Protein AF-A0A5F2HVN5-F1 (afdb_monomer_lite)

Foldseek 3Di:
DCVCVVVCCVVVVDADDLDPLEAEEALEDPGHVQQEADADPQFGEYEYYNHYDHHPHHDYGQDAFDPVDPDSDPPDPDRHGPGYHYHYHPD

pLDDT: mean 89.61, std 9.7, range [46.09, 98.31]

Secondary structure (DSSP, 8-state):
--TTHHHHHHTTSSPPPS-TTEEE-TT-BS--TTSEES--SSS-EEE-SS-BPPTT--EESS-B--SSSS--S-SS---B----EEE-S--

Radius of gyration: 15.65 Å; chains: 1; bounding box: 47×31×30 Å

Sequence (91 aa):
MAMFRKLRTRLGLRKPYPGQYVTMGRKTHGVDCTNVFNATAEAPVILGSYTAVAAGALFIAAGEHPTSSVSTFFVDSANITKGPITVGNDV

Structure (mmCIF, N/CA/C/O backbone):
data_AF-A0A5F2HVN5-F1
#
_entry.id   AF-A0A5F2HVN5-F1
#
loop_
_atom_site.group_PDB
_atom_site.id
_atom_site.type_symbol
_atom_site.label_atom_id
_atom_site.label_alt_id
_atom_site.label_comp_id
_atom_site.label_asym_id
_atom_site.label_entity_id
_atom_site.label_seq_id
_atom_site.pdbx_PDB_ins_code
_atom_site.Cartn_x
_atom_site.Cartn_y
_atom_site.Cartn_z
_atom_site.occupancy
_atom_site.B_iso_or_equiv
_atom_site.auth_seq_id
_atom_site.auth_comp_id
_atom_site.auth_asym_id
_atom_site.auth_atom_id
_atom_site.pdbx_PDB_model_num
ATOM 1 N N . MET A 1 1 ? -23.302 11.685 -0.741 1.00 46.09 1 MET A N 1
ATOM 2 C CA . MET A 1 1 ? -23.059 12.520 0.461 1.00 46.09 1 MET A CA 1
ATOM 3 C C . MET A 1 1 ? -21.554 12.750 0.654 1.00 46.09 1 MET A C 1
ATOM 5 O O . MET A 1 1 ? -20.902 11.961 1.325 1.00 46.09 1 MET A O 1
ATOM 9 N N . ALA A 1 2 ? -20.973 13.782 0.028 1.00 65.00 2 ALA A N 1
ATOM 10 C CA . ALA A 1 2 ? -19.519 14.042 0.064 1.00 65.00 2 ALA A CA 1
ATOM 11 C C . ALA A 1 2 ? -19.139 15.508 0.372 1.00 65.00 2 ALA A C 1
ATOM 13 O O . ALA A 1 2 ? -17.955 15.841 0.387 1.00 65.00 2 ALA A O 1
ATOM 14 N N . MET A 1 3 ? -20.116 16.375 0.659 1.00 66.12 3 MET A N 1
ATOM 15 C CA . MET A 1 3 ? -19.962 17.834 0.546 1.00 66.12 3 MET A CA 1
ATOM 16 C C . MET A 1 3 ? -18.970 18.484 1.530 1.00 66.12 3 MET A C 1
ATOM 18 O O . MET A 1 3 ? -18.521 19.592 1.286 1.00 66.12 3 MET A O 1
ATOM 22 N N . PHE A 1 4 ? -18.528 17.795 2.589 1.00 82.94 4 PHE A N 1
ATOM 23 C CA . PHE A 1 4 ? -17.602 18.371 3.583 1.00 82.94 4 PHE A CA 1
ATOM 24 C C . PHE A 1 4 ? -16.476 17.425 4.001 1.00 82.94 4 PHE A C 1
ATOM 26 O O . PHE A 1 4 ? -15.887 17.583 5.070 1.00 82.94 4 PHE A O 1
ATOM 33 N N . ARG A 1 5 ? -16.157 16.411 3.185 1.00 80.44 5 ARG A N 1
ATOM 34 C CA . ARG A 1 5 ? -15.177 15.382 3.577 1.00 80.44 5 ARG A CA 1
ATOM 35 C C . ARG A 1 5 ? -13.792 15.982 3.853 1.00 80.44 5 ARG A C 1
ATOM 37 O O . ARG A 1 5 ? -13.222 15.697 4.899 1.00 80.44 5 ARG A O 1
ATOM 44 N N . LYS A 1 6 ? -13.303 16.860 2.966 1.00 81.75 6 LYS A N 1
ATOM 45 C CA . LYS A 1 6 ? -12.012 17.557 3.133 1.00 81.75 6 LYS A CA 1
ATOM 46 C C . LYS A 1 6 ? -12.009 18.484 4.354 1.00 81.75 6 LYS A C 1
ATOM 48 O O . LYS A 1 6 ? -11.046 18.472 5.113 1.00 81.75 6 LYS A O 1
ATOM 53 N N . LEU A 1 7 ? -13.089 19.241 4.570 1.00 88.25 7 LEU A N 1
ATOM 54 C CA . LEU A 1 7 ? -13.221 20.134 5.725 1.00 88.25 7 LEU A CA 1
ATOM 55 C C . LEU A 1 7 ? -13.189 19.350 7.044 1.00 88.25 7 LEU A C 1
ATOM 57 O O . LEU A 1 7 ? -12.431 19.693 7.939 1.00 88.25 7 LEU A O 1
ATOM 61 N N . ARG A 1 8 ? -13.939 18.247 7.139 1.00 87.50 8 ARG A N 1
ATOM 62 C CA . ARG A 1 8 ? -13.951 17.383 8.330 1.00 87.50 8 ARG A CA 1
ATOM 63 C C . ARG A 1 8 ? -12.584 16.774 8.632 1.00 87.50 8 ARG A C 1
ATOM 65 O O . ARG A 1 8 ? -12.244 16.653 9.800 1.00 87.50 8 ARG A O 1
ATOM 72 N N . THR A 1 9 ? -11.803 16.418 7.610 1.00 85.75 9 THR A N 1
ATOM 73 C CA . THR A 1 9 ? -10.412 15.980 7.807 1.00 85.75 9 THR A CA 1
ATOM 74 C C . THR A 1 9 ? -9.530 17.123 8.316 1.00 85.75 9 THR A C 1
ATOM 76 O O . THR A 1 9 ? -8.786 16.916 9.266 1.00 85.75 9 THR A O 1
ATOM 79 N N . ARG A 1 10 ? -9.653 18.341 7.762 1.00 85.00 10 ARG A N 1
ATOM 80 C CA . ARG A 1 10 ? -8.900 19.522 8.237 1.00 85.00 10 ARG A CA 1
ATOM 81 C C . ARG A 1 10 ? -9.239 19.918 9.676 1.00 85.00 10 ARG A C 1
ATOM 83 O O . ARG A 1 10 ? -8.358 20.348 10.402 1.00 85.00 10 ARG A O 1
ATOM 90 N N . LEU A 1 11 ? -10.493 19.743 10.085 1.00 91.50 11 LEU A N 1
ATOM 91 C CA . LEU A 1 11 ? -10.962 20.000 11.451 1.00 91.50 11 LEU A CA 1
ATOM 92 C C . LEU A 1 11 ? -10.664 18.847 12.430 1.00 91.50 11 LEU A C 1
ATOM 94 O O . LEU A 1 11 ? -11.134 18.880 13.560 1.00 91.50 11 LEU A O 1
ATOM 98 N N . GLY A 1 12 ? -9.969 17.785 12.004 1.00 85.62 12 GLY A N 1
ATOM 99 C CA . GLY A 1 12 ? -9.671 16.623 12.854 1.00 85.62 12 GLY A CA 1
ATOM 100 C C . GLY A 1 12 ? -10.870 15.710 13.155 1.00 85.62 12 GLY A C 1
ATOM 101 O O . GLY A 1 12 ? -10.728 14.698 13.832 1.00 85.62 12 GLY A O 1
ATOM 102 N N . LEU A 1 13 ? -12.049 15.994 12.596 1.00 88.00 13 LEU A N 1
ATOM 103 C CA . LEU A 1 13 ? -13.286 15.220 12.788 1.00 88.00 13 LEU A CA 1
ATOM 104 C C . LEU A 1 13 ? -13.303 13.894 12.006 1.00 88.00 13 LEU A C 1
ATOM 106 O O . LEU A 1 13 ? -14.290 13.152 12.038 1.00 88.00 13 LEU A O 1
ATOM 110 N N . ARG A 1 14 ? -12.262 13.627 11.213 1.00 82.12 14 ARG A N 1
ATOM 111 C CA . ARG A 1 14 ? -12.101 12.404 10.426 1.00 82.12 14 ARG A CA 1
ATOM 112 C C . ARG A 1 14 ? -10.621 12.146 10.152 1.00 82.12 14 ARG A C 1
ATOM 114 O O . ARG A 1 14 ? -9.925 13.052 9.703 1.00 82.12 14 ARG A O 1
ATOM 121 N N . LYS A 1 15 ? -10.181 10.892 10.298 1.00 79.19 15 LYS A N 1
ATOM 122 C CA . LYS A 1 15 ? -8.840 10.471 9.866 1.00 79.19 15 LYS A CA 1
ATOM 123 C C . LYS A 1 15 ? -8.622 10.734 8.362 1.00 79.19 15 LYS A C 1
ATOM 125 O O . LYS A 1 15 ? -9.575 10.585 7.579 1.00 79.19 15 LYS A O 1
ATOM 130 N N . PRO A 1 16 ? -7.408 11.146 7.953 1.00 83.19 16 PRO A N 1
ATOM 131 C CA . PRO A 1 16 ? -7.068 11.310 6.545 1.00 83.19 16 PRO A CA 1
ATOM 132 C C . PRO A 1 16 ? -7.215 9.983 5.796 1.00 83.19 16 PRO A C 1
ATOM 134 O O . PRO A 1 16 ? -7.109 8.904 6.373 1.00 83.19 16 PRO A O 1
ATOM 137 N N . TYR A 1 17 ? -7.535 10.072 4.507 1.00 85.50 17 TYR A N 1
ATOM 138 C CA . TYR A 1 17 ? -7.602 8.899 3.641 1.00 85.50 17 TYR A CA 1
ATOM 139 C C . TYR A 1 17 ? -6.175 8.499 3.226 1.00 85.50 17 TYR A C 1
ATOM 141 O O . TYR A 1 17 ? -5.392 9.409 2.951 1.00 85.50 17 TYR A O 1
ATOM 149 N N . PRO A 1 18 ? -5.831 7.198 3.173 1.00 89.12 18 PRO A N 1
ATOM 150 C CA . PRO A 1 18 ? -4.444 6.749 3.016 1.00 89.12 18 PRO A CA 1
ATOM 151 C C . PRO A 1 18 ? -3.794 7.106 1.673 1.00 89.12 18 PRO A C 1
ATOM 153 O O . PRO A 1 18 ? -2.576 7.162 1.594 1.00 89.12 18 PRO A O 1
ATOM 156 N N . GLY A 1 19 ? -4.569 7.402 0.626 1.00 90.56 19 GLY A N 1
ATOM 157 C CA . GLY A 1 19 ? -4.020 7.887 -0.641 1.00 90.56 19 GLY A CA 1
ATOM 158 C C . GLY A 1 19 ? -5.048 7.908 -1.766 1.00 90.56 19 GLY A C 1
ATOM 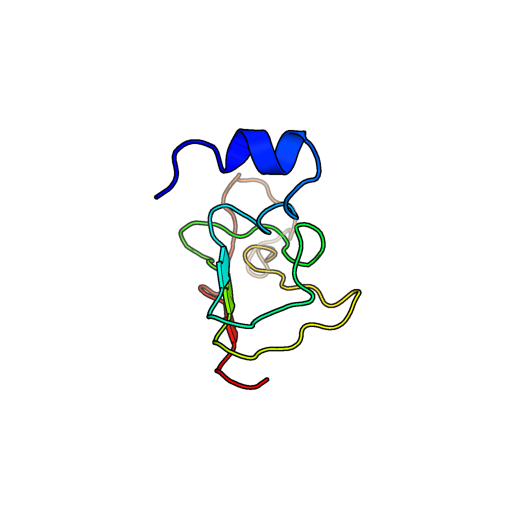159 O O . GLY A 1 19 ? -6.141 7.369 -1.622 1.00 90.56 19 GLY A O 1
ATOM 160 N N . GLN A 1 20 ? -4.714 8.546 -2.890 1.00 91.00 20 GLN A N 1
ATOM 161 C CA . GLN A 1 20 ? -5.600 8.629 -4.061 1.00 91.00 20 GLN A CA 1
ATOM 162 C C . GLN A 1 20 ? -5.830 7.265 -4.728 1.00 91.00 20 GLN A C 1
ATOM 164 O O . GLN A 1 20 ? -6.947 6.978 -5.144 1.00 91.00 20 GLN A O 1
ATOM 169 N N . TYR A 1 21 ? -4.796 6.427 -4.792 1.00 96.00 21 TYR A N 1
ATOM 170 C CA . TYR A 1 21 ? -4.822 5.112 -5.446 1.00 96.00 21 TYR A CA 1
ATOM 171 C C . TYR A 1 21 ? -4.953 3.958 -4.445 1.00 96.00 21 TYR A C 1
ATOM 173 O O . TYR A 1 21 ? -4.513 2.837 -4.689 1.00 96.00 21 TYR A O 1
ATOM 181 N N . VAL A 1 22 ? -5.548 4.250 -3.288 1.00 96.44 22 VAL A N 1
ATOM 182 C CA . VAL A 1 22 ? -5.825 3.269 -2.242 1.00 96.44 22 VAL A CA 1
ATOM 183 C C . VAL A 1 22 ? -7.327 3.082 -2.165 1.00 96.44 22 VAL A C 1
ATOM 185 O O . VAL A 1 22 ? -8.057 4.063 -2.067 1.00 96.44 22 VAL A O 1
ATOM 188 N N . THR A 1 23 ? -7.795 1.839 -2.189 1.00 96.69 23 THR A N 1
ATOM 189 C CA . THR A 1 23 ? -9.202 1.490 -1.970 1.00 96.69 23 THR A CA 1
ATOM 190 C C . THR A 1 23 ? -9.315 0.654 -0.705 1.00 96.69 23 THR A C 1
ATOM 192 O O . THR A 1 23 ? -8.498 -0.228 -0.465 1.00 96.69 23 THR A O 1
ATOM 195 N N . MET A 1 24 ? -10.329 0.929 0.116 1.00 95.56 24 MET A N 1
ATOM 196 C CA . MET A 1 24 ? -10.567 0.206 1.366 1.00 95.56 24 MET A CA 1
ATOM 197 C C . MET A 1 24 ? -12.003 -0.292 1.425 1.00 95.56 24 MET A C 1
ATOM 199 O O . MET A 1 24 ? -12.942 0.495 1.262 1.00 95.56 24 MET A O 1
ATOM 203 N N . GLY A 1 25 ? -12.164 -1.577 1.725 1.00 96.62 25 GLY A N 1
ATOM 204 C CA . GLY A 1 25 ? -13.443 -2.176 2.058 1.00 96.62 25 GLY A CA 1
ATOM 205 C C . GLY A 1 25 ? -14.025 -1.640 3.366 1.00 96.62 25 GLY A C 1
ATOM 206 O O . GLY A 1 25 ? -13.400 -0.902 4.137 1.00 96.62 25 GLY A O 1
ATOM 207 N N . ARG A 1 26 ? -15.284 -2.000 3.629 1.00 95.81 26 ARG A N 1
ATOM 208 C CA . ARG A 1 26 ? -15.974 -1.574 4.853 1.00 95.81 26 ARG A CA 1
ATOM 209 C C . ARG A 1 26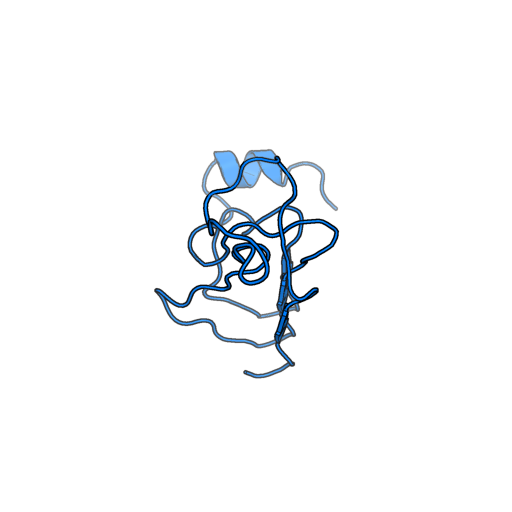 ? -15.296 -2.184 6.079 1.00 95.81 26 ARG A C 1
ATOM 211 O O . ARG A 1 26 ? -14.819 -3.309 6.021 1.00 95.81 26 ARG A O 1
ATOM 218 N N . LYS A 1 27 ? -15.328 -1.469 7.208 1.00 95.75 27 LYS A N 1
ATOM 219 C CA . LYS A 1 27 ? -14.801 -1.934 8.511 1.00 95.75 27 LYS A CA 1
ATOM 220 C C . LYS A 1 27 ? -13.297 -2.256 8.534 1.00 95.75 27 LYS A C 1
ATOM 222 O O . LYS A 1 27 ? -12.800 -2.692 9.566 1.00 95.75 27 LYS A O 1
ATOM 227 N N . THR A 1 28 ? -12.575 -1.948 7.463 1.00 95.94 28 THR A N 1
ATOM 228 C CA . THR A 1 28 ? -11.115 -2.003 7.430 1.00 95.94 28 THR A CA 1
ATOM 229 C C . THR A 1 28 ? -10.523 -0.837 8.208 1.00 95.94 28 THR A C 1
ATOM 231 O O . THR A 1 28 ? -10.994 0.301 8.093 1.00 95.94 28 THR A O 1
ATOM 234 N N . HIS A 1 29 ? -9.521 -1.117 9.035 1.00 94.06 29 HIS A N 1
ATOM 235 C CA . HIS A 1 29 ? -8.928 -0.143 9.948 1.00 94.06 29 HIS A CA 1
ATOM 236 C C . HIS A 1 29 ? -7.418 -0.350 10.105 1.00 94.06 29 HIS A C 1
ATOM 238 O O . HIS A 1 29 ? -6.855 -1.315 9.599 1.00 94.06 29 HIS A O 1
ATOM 244 N N . GLY A 1 30 ? -6.766 0.603 10.778 1.00 93.06 30 GLY A N 1
ATOM 245 C CA . GLY A 1 30 ? -5.314 0.579 10.987 1.00 93.06 30 GLY A CA 1
ATOM 246 C C . GLY A 1 30 ? -4.484 1.053 9.789 1.00 93.06 30 GLY A C 1
ATOM 247 O O . GLY A 1 30 ? -3.272 0.907 9.799 1.00 93.06 30 GLY A O 1
ATOM 248 N N . VAL A 1 31 ? -5.132 1.645 8.779 1.00 93.38 31 VAL A N 1
ATOM 249 C CA . VAL A 1 31 ? -4.485 2.145 7.558 1.00 93.38 31 VAL A CA 1
ATOM 250 C C . VAL A 1 31 ? -4.533 3.668 7.522 1.00 93.38 31 VAL A C 1
ATOM 252 O O . VAL A 1 31 ? -5.614 4.264 7.593 1.00 93.38 31 VAL A O 1
ATOM 255 N N . ASP A 1 32 ? -3.374 4.292 7.367 1.00 90.94 32 ASP A N 1
ATOM 256 C CA . ASP A 1 32 ? -3.191 5.714 7.113 1.00 90.94 32 ASP A CA 1
ATOM 257 C C . ASP A 1 32 ? -2.145 5.952 6.004 1.00 90.94 32 ASP A C 1
ATOM 259 O O . ASP A 1 32 ? -1.751 5.034 5.284 1.00 90.94 32 ASP A O 1
ATOM 263 N N . CYS A 1 33 ? -1.753 7.211 5.798 1.00 89.19 33 CYS A N 1
ATOM 264 C CA . CYS A 1 33 ? -0.821 7.593 4.737 1.00 89.19 33 CYS A CA 1
ATOM 265 C 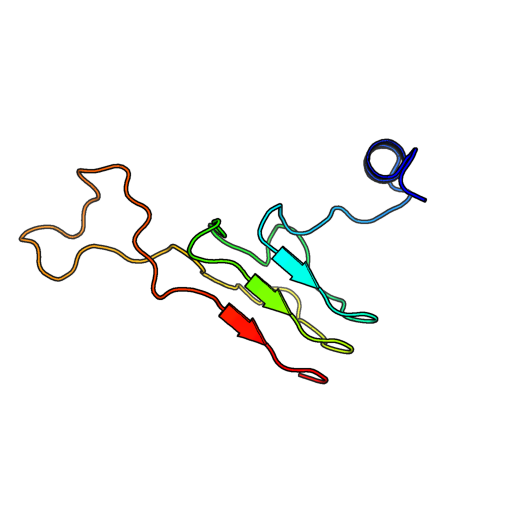C . CYS A 1 33 ? 0.619 7.102 4.957 1.00 89.19 33 CYS A C 1
ATOM 267 O O . CYS A 1 33 ? 1.425 7.200 4.039 1.00 89.19 33 CYS A O 1
ATOM 269 N N . THR A 1 34 ? 0.959 6.591 6.142 1.00 91.38 34 THR A N 1
ATOM 270 C CA . THR A 1 34 ? 2.273 5.997 6.433 1.00 91.38 34 THR A CA 1
ATOM 271 C C . THR A 1 34 ? 2.347 4.522 6.049 1.00 91.38 34 THR A C 1
ATOM 273 O O . THR A 1 34 ? 3.437 4.005 5.834 1.00 91.38 34 THR A O 1
ATOM 276 N N . ASN A 1 35 ? 1.201 3.852 5.895 1.00 94.94 35 ASN A N 1
ATOM 277 C CA . ASN A 1 35 ? 1.145 2.443 5.511 1.00 94.94 35 ASN A CA 1
ATOM 278 C C . ASN A 1 35 ? 1.297 2.211 4.004 1.00 94.94 35 ASN A C 1
ATOM 280 O O . ASN A 1 35 ? 1.376 1.060 3.586 1.00 94.94 35 ASN A O 1
ATOM 284 N N . VAL A 1 36 ? 1.282 3.251 3.166 1.00 95.00 36 VAL A N 1
ATOM 285 C CA . VAL A 1 36 ? 1.281 3.098 1.705 1.00 95.00 36 VAL A CA 1
ATOM 286 C C . VAL A 1 36 ? 2.398 3.915 1.077 1.00 95.00 36 VAL A C 1
ATOM 288 O O . VAL A 1 36 ? 2.404 5.141 1.154 1.00 95.00 36 VAL A O 1
ATOM 291 N N . PHE A 1 37 ? 3.308 3.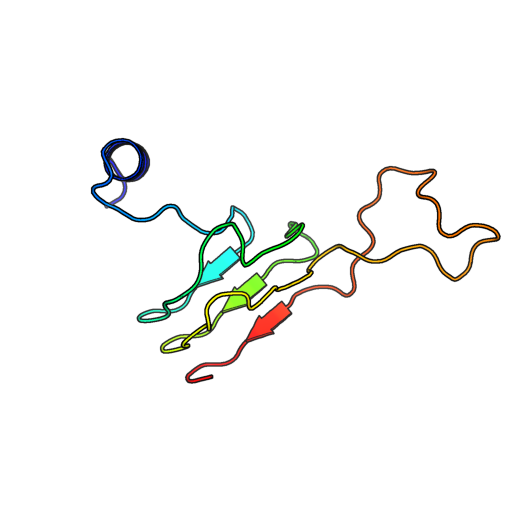230 0.391 1.00 93.88 37 PHE A N 1
ATOM 292 C CA . PHE A 1 37 ? 4.394 3.838 -0.361 1.00 93.88 37 PHE A CA 1
ATOM 293 C C . PHE A 1 37 ? 4.137 3.760 -1.870 1.00 93.88 37 PHE A C 1
ATOM 295 O O . PHE A 1 37 ? 3.956 2.677 -2.429 1.00 93.88 37 PHE A O 1
ATOM 302 N N . ASN A 1 38 ? 4.155 4.931 -2.514 1.00 92.44 38 ASN A N 1
ATOM 303 C CA . ASN A 1 38 ? 4.112 5.130 -3.966 1.00 92.44 38 ASN A CA 1
ATOM 304 C C . ASN A 1 38 ? 3.007 4.346 -4.703 1.00 92.44 38 ASN A C 1
ATOM 306 O O . ASN A 1 38 ? 3.266 3.674 -5.698 1.00 92.44 38 ASN A O 1
ATOM 310 N N . ALA A 1 39 ? 1.768 4.402 -4.204 1.00 94.88 39 ALA A N 1
ATOM 311 C CA . ALA A 1 39 ? 0.623 3.887 -4.953 1.00 94.88 39 ALA A CA 1
ATOM 312 C C . ALA A 1 39 ? 0.357 4.773 -6.179 1.00 94.88 39 ALA A C 1
ATOM 314 O O . ALA A 1 39 ? 0.297 5.998 -6.050 1.00 94.88 39 ALA A O 1
ATOM 315 N N . THR A 1 40 ? 0.162 4.156 -7.344 1.00 94.19 40 THR A N 1
ATOM 316 C CA . THR A 1 40 ? -0.114 4.835 -8.623 1.00 94.19 40 THR A CA 1
ATOM 317 C C . THR A 1 40 ? -1.352 4.239 -9.295 1.00 94.19 40 THR A C 1
ATOM 319 O O . THR A 1 40 ? -1.980 3.326 -8.757 1.00 94.19 40 THR A O 1
ATOM 322 N N . ALA A 1 41 ? -1.730 4.750 -10.470 1.00 94.94 41 ALA A N 1
ATOM 323 C CA . ALA A 1 41 ? -2.830 4.179 -11.245 1.00 94.94 41 ALA A CA 1
ATOM 324 C C . ALA A 1 41 ? -2.514 2.752 -11.736 1.00 94.94 41 ALA A C 1
ATOM 326 O O . ALA A 1 41 ? -3.403 1.906 -11.780 1.00 94.94 41 ALA A O 1
ATOM 327 N N . GLU A 1 42 ? -1.249 2.483 -12.060 1.00 94.69 42 GLU A N 1
ATOM 328 C CA . GLU A 1 42 ? -0.733 1.182 -12.502 1.00 94.69 42 GLU A CA 1
ATOM 329 C C . GLU A 1 42 ? -0.489 0.224 -11.324 1.00 94.69 42 GLU A C 1
ATOM 331 O O . GLU A 1 42 ? -0.545 -0.995 -11.485 1.00 94.69 42 GLU A O 1
ATOM 336 N N . ALA A 1 43 ? -0.250 0.781 -10.132 1.00 95.88 43 ALA A N 1
ATOM 337 C CA . ALA A 1 43 ? 0.056 0.062 -8.899 1.00 95.88 43 ALA A CA 1
ATOM 338 C C . ALA A 1 43 ? -0.884 0.466 -7.744 1.00 95.88 43 ALA A C 1
ATOM 340 O O . ALA A 1 43 ? -0.434 1.045 -6.748 1.00 95.88 43 ALA A O 1
ATOM 341 N N . PRO A 1 44 ? -2.204 0.233 -7.849 1.00 97.31 44 PRO A N 1
ATOM 342 C CA . PRO A 1 44 ? -3.117 0.585 -6.773 1.00 97.31 44 PRO A CA 1
ATOM 343 C C . PRO A 1 44 ? -2.994 -0.392 -5.595 1.00 97.31 44 PRO A C 1
ATOM 345 O O . PRO A 1 44 ? -2.643 -1.562 -5.762 1.00 97.31 44 PRO A O 1
ATOM 348 N N . VAL A 1 45 ? -3.354 0.078 -4.398 1.00 97.75 45 VAL A N 1
ATOM 349 C CA . VAL A 1 45 ? -3.469 -0.759 -3.191 1.00 97.75 45 VAL A CA 1
ATOM 350 C C . VAL A 1 45 ? -4.944 -0.961 -2.862 1.00 97.75 45 VAL A C 1
ATOM 352 O O . VAL A 1 45 ? -5.664 -0.006 -2.567 1.00 97.75 45 VAL A O 1
ATOM 355 N N . ILE A 1 46 ? -5.409 -2.205 -2.911 1.00 98.00 46 ILE A N 1
ATOM 356 C CA . ILE A 1 46 ? -6.811 -2.579 -2.730 1.00 98.00 46 ILE A CA 1
ATOM 357 C C . ILE A 1 46 ? -6.916 -3.449 -1.484 1.00 98.00 46 ILE A C 1
ATOM 359 O O . ILE A 1 46 ? -6.435 -4.578 -1.457 1.00 98.00 46 ILE A O 1
ATOM 363 N N . LEU A 1 47 ? -7.560 -2.923 -0.447 1.00 97.81 47 LEU A N 1
ATOM 364 C CA . LEU A 1 47 ? -7.806 -3.641 0.797 1.00 97.81 47 LEU A CA 1
ATOM 365 C C . LEU A 1 47 ? -9.263 -4.085 0.852 1.00 97.81 47 LEU A C 1
ATOM 367 O O . LEU A 1 47 ? -10.170 -3.265 0.667 1.00 97.81 47 LEU A O 1
ATOM 371 N N . GLY A 1 48 ? -9.480 -5.368 1.135 1.00 98.19 48 GLY A N 1
ATOM 372 C CA . GLY A 1 48 ? -10.793 -5.954 1.353 1.00 98.19 48 GLY A CA 1
ATOM 373 C C . GLY A 1 48 ? -11.523 -5.360 2.554 1.00 98.19 48 GLY A C 1
ATOM 374 O O . GLY A 1 48 ? -11.121 -4.357 3.146 1.00 98.19 48 GLY A O 1
ATOM 375 N N . SER A 1 49 ? -12.674 -5.942 2.873 1.00 98.25 49 SER A N 1
ATOM 376 C CA . SER A 1 49 ? -13.495 -5.558 4.023 1.00 98.25 49 SER A CA 1
ATOM 377 C C . SER A 1 49 ? -13.082 -6.323 5.278 1.00 98.25 49 SER A C 1
ATOM 379 O O . SER A 1 49 ? -12.673 -7.475 5.187 1.00 98.25 49 SER A O 1
ATOM 381 N N . TYR A 1 50 ? -13.293 -5.706 6.444 1.00 97.88 50 TYR A N 1
ATOM 382 C CA . TYR A 1 50 ? -13.002 -6.272 7.772 1.00 97.88 50 TYR A CA 1
ATOM 383 C C . TYR A 1 50 ? -11.520 -6.572 8.039 1.00 97.88 50 TYR A C 1
ATOM 385 O O . TYR A 1 50 ? -11.205 -7.254 9.001 1.00 97.88 50 TYR A O 1
ATOM 393 N N . THR A 1 51 ? -10.615 -6.009 7.242 1.00 97.06 51 THR A N 1
ATOM 394 C CA . THR A 1 51 ? -9.167 -6.185 7.399 1.00 97.06 51 THR A CA 1
ATOM 395 C C . THR A 1 51 ? -8.622 -5.327 8.550 1.00 97.06 51 THR A C 1
ATOM 397 O O . THR A 1 51 ? -9.023 -4.163 8.713 1.00 97.06 51 THR A O 1
ATOM 400 N N . ALA A 1 52 ? -7.685 -5.865 9.330 1.00 96.25 52 ALA A N 1
ATOM 401 C CA . ALA A 1 52 ? -7.036 -5.163 10.439 1.00 96.25 52 ALA A CA 1
ATOM 402 C C . ALA A 1 52 ? -5.536 -4.997 10.164 1.00 96.25 52 ALA A C 1
ATOM 404 O O . ALA A 1 52 ? -4.747 -5.920 10.332 1.00 96.25 52 ALA A O 1
ATOM 405 N N . VAL A 1 53 ? -5.116 -3.797 9.754 1.00 95.94 53 VAL A N 1
ATOM 406 C CA . VAL A 1 53 ? -3.703 -3.536 9.448 1.00 95.94 53 VAL A CA 1
ATOM 407 C C . VAL A 1 53 ? -2.976 -3.063 10.703 1.00 95.94 53 VAL A C 1
ATOM 409 O O . VAL A 1 53 ? -3.365 -2.081 11.335 1.00 95.94 53 VAL A O 1
ATOM 412 N N . ALA A 1 54 ? -1.917 -3.775 11.084 1.00 94.44 54 ALA A N 1
ATOM 413 C CA . ALA A 1 54 ? -1.105 -3.421 12.240 1.00 94.44 54 ALA A CA 1
ATOM 414 C C . ALA A 1 54 ? -0.344 -2.101 12.027 1.00 94.44 54 ALA A C 1
ATOM 416 O O . ALA A 1 54 ? 0.054 -1.752 10.911 1.00 94.44 54 ALA A O 1
ATOM 417 N N . ALA A 1 55 ? -0.085 -1.387 13.125 1.00 90.75 55 ALA A N 1
ATOM 418 C CA . ALA A 1 55 ? 0.784 -0.218 13.098 1.00 90.75 55 ALA A CA 1
ATOM 419 C C . ALA A 1 55 ? 2.181 -0.603 12.577 1.00 90.75 55 ALA A C 1
ATOM 421 O O . ALA A 1 55 ? 2.771 -1.579 13.035 1.00 90.75 55 ALA A O 1
ATOM 422 N N . GLY A 1 56 ? 2.697 0.167 11.616 1.00 90.00 56 GLY A N 1
ATOM 423 C CA . GLY A 1 56 ? 4.004 -0.067 10.993 1.00 90.00 56 GLY A CA 1
ATOM 424 C C . GLY A 1 56 ? 4.006 -1.036 9.805 1.00 90.00 56 GLY A C 1
ATOM 425 O O . GLY A 1 56 ? 5.036 -1.163 9.149 1.00 90.00 56 GLY A O 1
ATOM 426 N N . ALA A 1 57 ? 2.883 -1.685 9.475 1.00 96.00 57 ALA A N 1
ATOM 427 C CA . ALA A 1 57 ? 2.783 -2.444 8.230 1.00 96.00 57 ALA A CA 1
ATOM 428 C C . ALA A 1 57 ? 2.865 -1.499 7.017 1.00 96.00 57 ALA A C 1
ATOM 430 O O . ALA A 1 57 ? 2.198 -0.463 6.995 1.00 96.00 57 ALA A O 1
ATOM 431 N N . LEU A 1 58 ? 3.657 -1.860 6.007 1.00 96.12 58 LEU A N 1
ATOM 432 C CA . LEU A 1 58 ? 3.909 -1.025 4.833 1.00 96.12 58 LEU A CA 1
ATOM 433 C C . LEU A 1 58 ? 3.607 -1.786 3.538 1.00 96.12 58 LEU A C 1
ATOM 435 O O . LEU A 1 58 ? 4.170 -2.847 3.281 1.00 96.12 58 LEU A O 1
ATOM 439 N N . PHE A 1 59 ? 2.758 -1.202 2.698 1.00 96.44 59 PHE A N 1
ATOM 440 C CA . PHE A 1 59 ? 2.504 -1.636 1.330 1.00 96.44 59 PHE A CA 1
ATOM 441 C C . PHE A 1 59 ? 3.395 -0.836 0.372 1.00 96.44 59 PHE A C 1
ATOM 443 O O . PHE A 1 59 ? 3.226 0.377 0.236 1.00 96.44 59 PHE A O 1
ATOM 450 N N . ILE A 1 60 ? 4.333 -1.508 -0.296 1.00 95.56 60 ILE A N 1
ATOM 451 C CA . ILE A 1 60 ? 5.248 -0.904 -1.279 1.00 95.56 60 ILE A CA 1
ATOM 452 C C . ILE A 1 60 ? 4.703 -1.189 -2.681 1.00 95.56 60 ILE A C 1
ATOM 454 O O . ILE A 1 60 ? 4.863 -2.297 -3.181 1.00 95.56 60 ILE A O 1
ATOM 458 N N . ALA A 1 61 ? 4.034 -0.212 -3.300 1.00 94.44 61 ALA A N 1
ATOM 459 C CA . ALA A 1 61 ? 3.309 -0.425 -4.555 1.00 94.44 61 ALA A CA 1
ATOM 460 C C . ALA A 1 61 ? 4.188 -0.254 -5.813 1.00 94.44 61 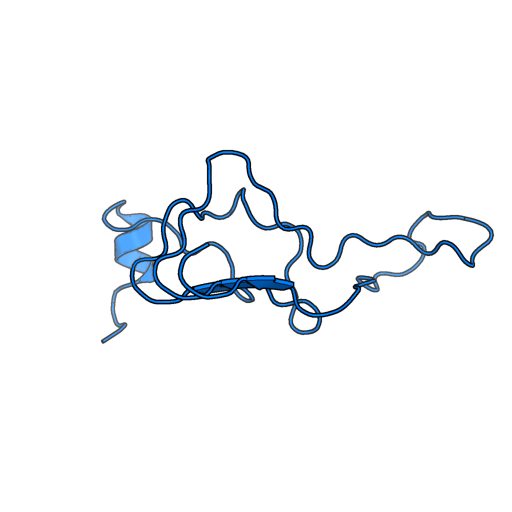ALA A C 1
ATOM 462 O O . ALA A 1 61 ? 4.368 -1.199 -6.582 1.00 94.44 61 ALA A O 1
ATOM 463 N N . ALA A 1 62 ? 4.770 0.930 -6.024 1.00 92.62 62 ALA A N 1
ATOM 464 C CA . ALA A 1 62 ? 5.732 1.179 -7.100 1.00 92.62 62 ALA A CA 1
ATOM 465 C C . ALA A 1 62 ? 7.112 1.526 -6.523 1.00 92.62 62 ALA A C 1
ATOM 467 O O . ALA A 1 62 ? 7.501 2.687 -6.441 1.00 92.62 62 ALA A O 1
ATOM 468 N N . GLY A 1 63 ? 7.830 0.515 -6.037 1.00 88.25 63 GLY A N 1
ATOM 469 C CA . GLY A 1 63 ? 9.149 0.682 -5.409 1.00 88.25 63 GLY A CA 1
ATOM 470 C C . GLY A 1 63 ? 10.273 -0.083 -6.099 1.00 88.25 63 GLY A C 1
ATOM 471 O O . GLY A 1 63 ? 11.329 -0.268 -5.503 1.00 88.25 63 GLY A O 1
ATOM 472 N N . GLU A 1 64 ? 10.043 -0.594 -7.307 1.00 89.19 64 GLU A N 1
ATOM 473 C CA . GLU A 1 64 ? 11.020 -1.443 -7.987 1.00 89.19 64 GLU A CA 1
ATOM 474 C C . GLU A 1 64 ? 12.123 -0.622 -8.644 1.00 89.19 64 GLU A C 1
ATOM 476 O O . GLU A 1 64 ? 11.880 0.463 -9.162 1.00 89.19 64 GLU A O 1
ATOM 481 N N . HIS A 1 65 ? 13.322 -1.197 -8.692 1.00 88.75 65 HIS A N 1
ATOM 482 C CA . HIS A 1 65 ? 14.477 -0.645 -9.391 1.00 88.75 65 HIS A CA 1
ATOM 483 C C . HIS A 1 65 ? 14.816 -1.498 -10.623 1.00 88.75 65 HIS A C 1
ATOM 485 O O . HIS A 1 65 ? 14.596 -2.712 -10.597 1.00 88.75 65 HIS A O 1
ATOM 491 N N . PRO A 1 66 ? 15.381 -0.914 -11.696 1.00 88.12 66 PRO A N 1
ATOM 492 C CA . PRO A 1 66 ? 15.767 -1.677 -12.876 1.00 88.12 66 PRO A CA 1
ATOM 493 C C . PRO A 1 66 ? 16.941 -2.607 -12.543 1.00 88.12 66 PRO A C 1
ATOM 495 O O . PRO A 1 66 ? 18.058 -2.156 -12.308 1.00 88.12 66 PRO A O 1
ATOM 498 N N . THR A 1 67 ? 16.695 -3.916 -12.527 1.00 89.56 67 THR A N 1
ATOM 499 C CA . THR A 1 67 ? 17.719 -4.939 -12.234 1.00 89.56 67 THR A CA 1
ATOM 500 C C . THR A 1 67 ? 18.348 -5.544 -13.488 1.00 89.56 67 THR A C 1
ATOM 502 O O . THR A 1 67 ? 19.376 -6.206 -13.398 1.00 89.56 67 THR A O 1
ATOM 505 N N . SER A 1 68 ? 17.765 -5.297 -14.664 1.00 89.06 68 SER A N 1
ATOM 506 C CA . SER A 1 68 ? 18.290 -5.724 -15.968 1.00 89.06 68 SER A CA 1
ATOM 507 C C . SER A 1 68 ? 19.251 -4.713 -16.608 1.00 89.06 68 SER A C 1
ATOM 509 O O . SER A 1 68 ? 19.684 -4.911 -17.741 1.00 89.06 68 SER A O 1
ATOM 511 N N . SER A 1 69 ? 19.553 -3.615 -15.913 1.00 85.12 69 SER A N 1
ATOM 512 C CA . SER A 1 69 ? 20.418 -2.528 -16.377 1.00 85.12 69 SER A CA 1
ATOM 513 C C . SER A 1 69 ? 21.773 -2.564 -15.667 1.00 85.12 69 SER A C 1
ATOM 515 O O . SER A 1 69 ? 21.909 -3.142 -14.593 1.00 85.12 69 SER A O 1
ATOM 517 N N . VAL A 1 70 ? 22.780 -1.887 -16.232 1.00 90.50 70 VAL A N 1
ATOM 518 C CA . VAL A 1 70 ? 24.122 -1.753 -15.619 1.00 90.50 70 VAL A CA 1
ATOM 519 C C . VAL A 1 70 ? 24.073 -1.020 -14.267 1.00 90.50 70 VAL A C 1
ATOM 521 O O . VAL A 1 70 ? 24.962 -1.181 -13.436 1.00 90.50 70 VAL A O 1
ATOM 524 N N . SER A 1 71 ? 23.026 -0.228 -14.030 1.00 86.62 71 SER A N 1
ATOM 525 C CA . SER A 1 71 ? 22.778 0.471 -12.773 1.00 86.62 71 SER A CA 1
ATOM 526 C C . SER A 1 71 ? 21.319 0.321 -12.351 1.00 86.62 71 SER A C 1
ATOM 528 O O . SER A 1 71 ? 20.422 0.374 -13.192 1.00 86.62 71 SER A O 1
ATOM 530 N N . THR A 1 72 ? 21.097 0.196 -11.042 1.00 88.88 72 THR A N 1
ATOM 531 C CA . THR A 1 72 ? 19.774 0.243 -10.396 1.00 88.88 72 THR A CA 1
ATOM 532 C C . THR A 1 72 ? 19.313 1.674 -10.101 1.00 88.88 72 THR A C 1
ATOM 534 O O . THR A 1 72 ? 18.219 1.882 -9.570 1.00 88.88 72 THR A O 1
ATOM 537 N N . PHE A 1 73 ? 20.140 2.674 -10.421 1.00 85.69 73 PHE A N 1
ATOM 538 C CA . PHE A 1 73 ? 19.785 4.081 -10.299 1.00 85.69 73 PHE A CA 1
ATOM 539 C C . PHE A 1 73 ? 18.719 4.461 -11.335 1.00 85.69 73 PHE A C 1
ATOM 541 O O . PHE A 1 73 ? 18.834 4.119 -12.513 1.00 85.69 73 PHE A O 1
ATOM 548 N N . PHE A 1 74 ? 17.696 5.200 -10.905 1.00 74.31 74 PHE A N 1
ATOM 549 C CA . PHE A 1 74 ? 16.651 5.693 -11.796 1.00 74.31 74 PHE A CA 1
ATOM 550 C C . PHE A 1 74 ? 17.188 6.836 -12.653 1.00 74.31 74 PHE A C 1
ATOM 552 O O . PHE A 1 74 ? 17.317 7.968 -12.195 1.00 74.31 74 PHE A O 1
ATOM 559 N N . VAL A 1 75 ? 17.514 6.533 -13.907 1.00 67.19 75 VAL A N 1
ATOM 560 C CA . VAL A 1 75 ? 17.868 7.557 -14.902 1.00 67.19 75 VAL A CA 1
ATOM 561 C C . VAL A 1 75 ? 16.604 8.164 -15.530 1.00 67.19 75 VAL A C 1
ATOM 563 O O . VAL A 1 75 ? 16.655 9.272 -16.053 1.00 67.19 75 VAL A O 1
ATOM 566 N N . ASP A 1 76 ? 15.466 7.470 -15.425 1.00 65.06 76 ASP A N 1
ATOM 567 C CA . ASP A 1 76 ? 14.180 7.889 -15.978 1.00 65.06 76 ASP A CA 1
ATOM 568 C C . ASP A 1 76 ? 13.072 7.869 -14.911 1.00 65.06 76 ASP A C 1
ATOM 570 O O . ASP A 1 76 ? 13.120 7.091 -13.958 1.00 65.06 76 ASP A O 1
ATOM 574 N N . SER A 1 77 ? 12.067 8.732 -15.068 1.00 61.81 77 SER A N 1
ATOM 575 C CA . SER A 1 77 ? 11.003 8.992 -14.074 1.00 61.81 77 SER A CA 1
ATOM 576 C C . SER A 1 77 ? 9.925 7.900 -13.975 1.00 61.81 77 SER A C 1
ATOM 578 O O . SER A 1 77 ? 8.916 8.067 -13.285 1.00 61.81 77 SER A O 1
ATOM 580 N N . ALA A 1 78 ? 10.113 6.779 -14.672 1.00 64.88 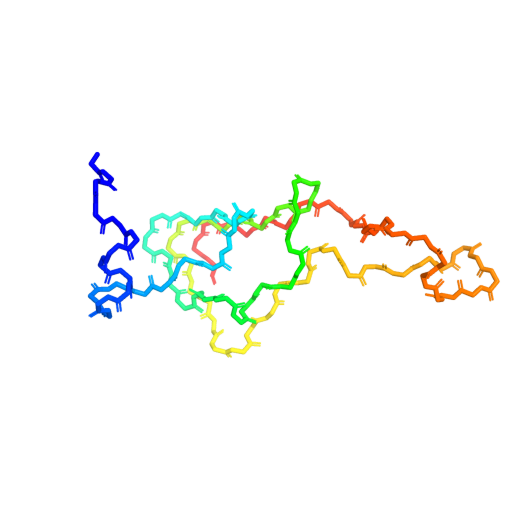78 ALA A N 1
ATOM 581 C CA . ALA A 1 78 ? 9.150 5.693 -14.709 1.00 64.88 78 ALA A CA 1
ATOM 582 C C . ALA A 1 78 ? 9.118 4.945 -13.366 1.00 64.88 78 ALA A C 1
ATOM 584 O O . ALA A 1 78 ? 10.079 4.284 -12.972 1.00 64.88 78 ALA A O 1
ATOM 585 N N . ASN A 1 79 ? 7.976 5.019 -12.684 1.00 74.75 79 ASN A N 1
ATOM 586 C CA . ASN A 1 79 ? 7.672 4.199 -11.518 1.00 74.75 79 ASN A CA 1
ATOM 587 C C . ASN A 1 79 ? 7.562 2.728 -11.947 1.00 74.75 79 ASN A C 1
ATOM 589 O O . ASN A 1 79 ? 6.533 2.303 -12.474 1.00 74.75 79 ASN A O 1
ATOM 593 N N . ILE A 1 80 ? 8.621 1.946 -11.733 1.00 88.56 80 ILE A N 1
ATOM 594 C CA . ILE A 1 80 ? 8.589 0.507 -11.996 1.00 88.56 80 ILE A CA 1
ATOM 595 C C . ILE A 1 80 ? 7.732 -0.152 -10.911 1.00 88.56 80 ILE A C 1
ATOM 597 O O . ILE A 1 80 ? 7.889 0.091 -9.710 1.00 88.56 80 ILE A O 1
ATOM 601 N N . THR A 1 81 ? 6.799 -0.991 -11.343 1.00 91.56 81 THR A N 1
ATOM 602 C CA . THR A 1 81 ? 5.855 -1.672 -10.463 1.00 91.56 81 THR A CA 1
ATOM 603 C C . THR A 1 81 ? 5.642 -3.119 -10.892 1.00 91.56 81 THR A C 1
ATOM 605 O O . THR A 1 81 ? 5.839 -3.479 -12.051 1.00 91.56 81 THR A O 1
ATOM 608 N N . LYS A 1 82 ? 5.209 -3.945 -9.936 1.00 92.94 82 LYS A N 1
ATOM 609 C CA . LYS A 1 82 ? 4.724 -5.315 -10.147 1.00 92.94 82 LYS A CA 1
ATOM 610 C C . LYS A 1 82 ? 3.202 -5.382 -10.338 1.00 92.94 82 LYS A C 1
ATOM 612 O O . LYS A 1 82 ? 2.648 -6.475 -10.420 1.00 92.94 82 LYS A O 1
ATOM 617 N N . GLY A 1 83 ? 2.535 -4.230 -10.426 1.00 94.62 83 GLY A N 1
ATOM 618 C CA . GLY A 1 83 ? 1.089 -4.118 -10.569 1.00 94.62 83 GLY A CA 1
ATOM 619 C C . GLY A 1 83 ? 0.366 -3.950 -9.225 1.00 94.62 83 GLY A C 1
ATOM 620 O O . GLY A 1 83 ? 0.959 -3.486 -8.249 1.00 94.62 83 GLY A O 1
ATOM 621 N N . PRO A 1 84 ? -0.936 -4.276 -9.164 1.00 97.38 84 PRO A N 1
ATOM 622 C CA . PRO A 1 84 ? -1.774 -3.986 -8.005 1.00 97.38 84 PRO A CA 1
ATOM 623 C C . PRO A 1 84 ? -1.457 -4.876 -6.797 1.00 97.38 84 PRO A C 1
ATOM 625 O O . PRO A 1 84 ? -1.292 -6.089 -6.921 1.00 97.38 84 PRO A O 1
ATOM 628 N N . ILE A 1 85 ? -1.505 -4.288 -5.599 1.00 97.88 85 ILE A N 1
ATOM 629 C CA . ILE A 1 85 ? -1.530 -5.035 -4.335 1.00 97.88 85 ILE A CA 1
ATOM 630 C C . ILE A 1 85 ? -2.989 -5.258 -3.949 1.00 97.88 85 ILE A C 1
ATOM 632 O O . ILE A 1 85 ? -3.732 -4.294 -3.769 1.00 97.88 85 ILE A O 1
ATOM 636 N N . THR A 1 86 ? -3.395 -6.517 -3.781 1.00 98.06 86 THR A N 1
ATOM 637 C CA . THR A 1 86 ? -4.757 -6.869 -3.351 1.00 98.06 86 THR A CA 1
ATOM 638 C C . THR A 1 86 ? -4.718 -7.685 -2.067 1.00 98.06 86 THR A C 1
ATOM 640 O O . THR A 1 86 ? -4.169 -8.784 -2.042 1.00 98.06 86 THR A O 1
ATOM 643 N N . VAL A 1 87 ? -5.331 -7.157 -1.010 1.00 98.00 87 VAL A N 1
ATOM 644 C CA . VAL A 1 87 ? -5.575 -7.868 0.249 1.00 98.00 87 VAL A CA 1
ATOM 645 C C . VAL A 1 87 ? -7.033 -8.310 0.274 1.00 98.00 87 VAL A C 1
ATOM 647 O O . VAL A 1 87 ? -7.934 -7.512 0.008 1.00 98.00 87 VAL A O 1
ATOM 650 N N . GLY A 1 88 ? -7.259 -9.587 0.581 1.00 98.12 88 GLY A N 1
ATOM 651 C CA . GLY A 1 88 ? -8.593 -10.172 0.682 1.00 98.12 88 GLY A CA 1
ATOM 652 C C . GLY A 1 88 ? -9.434 -9.590 1.821 1.00 98.12 88 GLY A C 1
ATOM 653 O O . GLY A 1 88 ? -9.011 -8.705 2.564 1.00 98.12 88 GLY A O 1
ATOM 654 N N . ASN A 1 89 ? -10.660 -10.090 1.949 1.00 98.31 89 ASN A N 1
ATOM 655 C CA . ASN A 1 89 ? -11.498 -9.780 3.105 1.00 98.31 89 ASN A CA 1
ATOM 656 C C . ASN A 1 89 ? -11.018 -10.581 4.324 1.00 98.31 89 ASN A C 1
ATOM 658 O O . ASN A 1 89 ? -10.608 -11.723 4.145 1.00 98.31 89 ASN A O 1
ATOM 662 N N . ASP A 1 90 ? -11.159 -10.010 5.523 1.00 97.81 90 ASP A N 1
ATOM 663 C CA . ASP A 1 90 ? -10.864 -10.677 6.806 1.00 97.81 90 ASP A CA 1
ATOM 664 C C . ASP A 1 90 ? -9.413 -11.190 6.923 1.00 97.81 90 ASP A C 1
ATOM 666 O O . ASP A 1 90 ? -9.152 -12.360 7.198 1.00 97.81 90 ASP A O 1
ATOM 670 N N . VAL A 1 91 ? -8.470 -10.281 6.654 1.00 96.25 91 VAL A N 1
ATOM 671 C CA . VAL A 1 91 ? -7.013 -10.466 6.796 1.00 96.25 91 VAL A CA 1
ATOM 672 C C . VAL A 1 91 ? -6.499 -9.541 7.891 1.00 96.25 91 VAL A C 1
ATOM 674 O O . VAL A 1 91 ? -5.638 -9.984 8.673 1.00 96.25 91 VAL A O 1
#